Protein AF-A0A7W0RWX1-F1 (afdb_monomer_lite)

Foldseek 3Di:
DDDDPDPPPAAADADQDPDSVRGHHLQQLLCVVLVHPRDLCDPQAQPLLSVVSNVVLNPDDRVVRRVSNVVSPVRGNHHDDPVSSVVSNVVVCVVVVNDPD

Radius of gyration: 14.68 Å; chains: 1; bounding box: 26×57×31 Å

Secondary structure (DSSP, 8-state):
-PPP-------B-SS--SSGGG-B-HHHHHHHHTT--S-SS-SSS-HHHHHHHHHHHHHS-HHHHHTTHHHHHHHTT----HHHHHHHHHHHHHHTT----

Structure (mmCIF, N/CA/C/O backbone):
data_AF-A0A7W0RWX1-F1
#
_entry.id   AF-A0A7W0RWX1-F1
#
loop_
_atom_site.group_PDB
_atom_site.id
_atom_site.type_symbol
_atom_site.label_atom_id
_atom_site.label_alt_id
_atom_site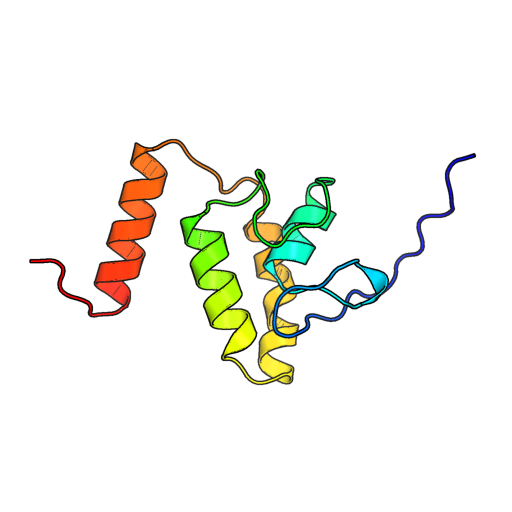.label_comp_id
_atom_site.label_asym_id
_atom_site.label_entity_id
_atom_site.label_seq_id
_atom_site.pdbx_PDB_ins_code
_atom_site.Cartn_x
_atom_site.Cartn_y
_atom_site.Cartn_z
_atom_site.occupancy
_atom_site.B_iso_or_equiv
_atom_site.auth_seq_id
_atom_site.auth_comp_id
_atom_site.auth_asym_id
_atom_site.auth_atom_id
_atom_site.pdbx_PDB_model_num
ATOM 1 N N . MET A 1 1 ? 4.231 30.284 7.602 1.00 38.28 1 MET A N 1
ATOM 2 C CA . MET A 1 1 ? 4.561 30.115 6.170 1.00 38.28 1 MET A CA 1
ATOM 3 C C . MET A 1 1 ? 4.269 28.677 5.775 1.00 38.28 1 MET A C 1
ATOM 5 O O . MET A 1 1 ? 5.013 27.791 6.168 1.00 38.28 1 MET A O 1
ATOM 9 N N . THR A 1 2 ? 3.161 28.427 5.078 1.00 47.94 2 THR A N 1
ATOM 10 C CA . THR A 1 2 ? 2.835 27.093 4.548 1.00 47.94 2 THR A CA 1
ATOM 11 C C . THR A 1 2 ? 3.576 26.929 3.228 1.00 47.94 2 THR A C 1
ATOM 13 O O . THR A 1 2 ? 3.347 27.708 2.305 1.00 47.94 2 THR A O 1
ATOM 16 N N . ALA A 1 3 ? 4.507 25.978 3.155 1.00 47.97 3 ALA A N 1
ATOM 17 C CA . ALA A 1 3 ? 5.247 25.698 1.929 1.00 47.97 3 ALA A CA 1
ATOM 18 C C . ALA A 1 3 ? 4.279 25.338 0.778 1.00 47.97 3 ALA A C 1
ATOM 20 O O . ALA A 1 3 ? 3.235 24.723 1.033 1.00 47.97 3 ALA A O 1
ATOM 21 N N . PRO A 1 4 ? 4.593 25.706 -0.478 1.00 48.28 4 PRO A N 1
ATOM 22 C CA . PRO A 1 4 ? 3.770 25.339 -1.623 1.00 48.28 4 PRO A CA 1
ATOM 23 C C . PRO A 1 4 ? 3.639 23.814 -1.716 1.00 48.28 4 PRO A C 1
ATOM 25 O O . PRO A 1 4 ? 4.627 23.088 -1.602 1.00 48.28 4 PRO A O 1
ATOM 28 N N . ARG A 1 5 ? 2.412 23.317 -1.935 1.00 57.34 5 ARG A N 1
ATOM 29 C CA . ARG A 1 5 ? 2.171 21.891 -2.198 1.00 57.34 5 ARG A CA 1
ATOM 30 C C . ARG A 1 5 ? 2.680 21.555 -3.597 1.00 57.34 5 ARG A C 1
ATOM 32 O O . ARG A 1 5 ? 1.970 21.722 -4.586 1.00 57.34 5 ARG 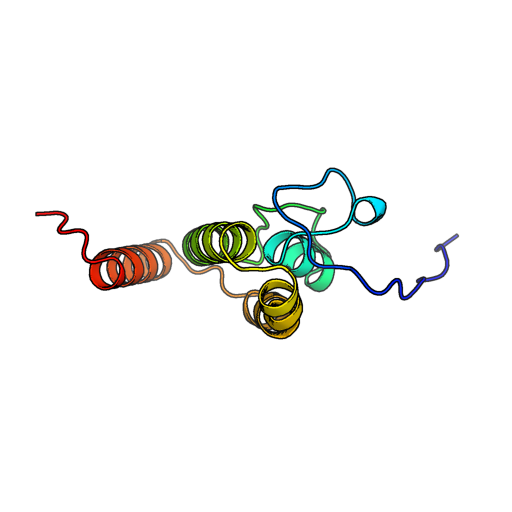A O 1
ATOM 39 N N . THR A 1 6 ? 3.925 21.106 -3.684 1.00 56.53 6 THR A N 1
ATOM 40 C CA . THR A 1 6 ? 4.474 20.507 -4.898 1.00 56.53 6 THR A CA 1
ATOM 41 C C . THR A 1 6 ? 3.789 19.162 -5.135 1.00 56.53 6 THR A C 1
ATOM 43 O O . THR A 1 6 ? 3.861 18.248 -4.316 1.00 56.53 6 THR A O 1
ATOM 46 N N . HIS A 1 7 ? 3.087 19.035 -6.263 1.00 56.62 7 HIS A N 1
ATOM 47 C CA . HIS A 1 7 ? 2.481 17.775 -6.695 1.00 56.62 7 HIS A CA 1
ATOM 48 C C . HIS A 1 7 ? 3.570 16.897 -7.319 1.00 56.62 7 HIS A C 1
ATOM 50 O O . HIS A 1 7 ? 3.641 16.728 -8.535 1.00 56.62 7 HIS A O 1
ATOM 56 N N . GLN A 1 8 ? 4.479 16.386 -6.489 1.00 62.69 8 GLN A N 1
ATOM 57 C CA . GLN A 1 8 ? 5.474 15.431 -6.955 1.00 62.69 8 GLN A CA 1
ATOM 58 C C . GLN A 1 8 ? 4.762 14.117 -7.281 1.00 62.69 8 GLN A C 1
ATOM 60 O O . GLN A 1 8 ? 4.022 13.576 -6.457 1.00 62.69 8 GLN A O 1
ATOM 65 N N . THR A 1 9 ? 4.966 13.603 -8.496 1.00 72.25 9 THR A N 1
ATOM 66 C CA . THR A 1 9 ? 4.446 12.281 -8.864 1.00 72.25 9 THR A CA 1
ATOM 67 C C . THR A 1 9 ? 5.214 11.244 -8.052 1.00 72.25 9 THR A C 1
ATOM 69 O O . THR A 1 9 ? 6.352 10.907 -8.374 1.00 72.25 9 THR A O 1
ATOM 72 N N . VAL A 1 10 ? 4.621 10.786 -6.948 1.00 85.56 10 VAL A N 1
ATOM 73 C CA . VAL A 1 10 ? 5.214 9.762 -6.082 1.00 85.56 10 VAL A CA 1
ATOM 74 C C . VAL A 1 10 ? 5.405 8.500 -6.907 1.00 85.56 10 VAL A C 1
ATOM 76 O O . VAL A 1 10 ? 4.434 7.986 -7.449 1.00 85.56 10 VAL A O 1
ATOM 79 N N . ARG A 1 11 ? 6.628 7.979 -7.005 1.00 91.44 11 ARG A N 1
ATOM 80 C CA . ARG A 1 11 ? 6.910 6.694 -7.659 1.00 91.44 11 ARG A CA 1
ATOM 81 C C . ARG A 1 11 ? 6.811 5.568 -6.641 1.00 91.44 11 ARG A C 1
ATOM 83 O O . ARG A 1 11 ? 7.434 5.664 -5.583 1.00 91.44 11 ARG A O 1
ATOM 90 N N . ILE A 1 12 ? 6.106 4.483 -6.978 1.00 95.88 12 ILE A N 1
ATOM 91 C CA . ILE A 1 12 ? 6.023 3.344 -6.061 1.00 95.88 12 ILE A CA 1
ATOM 92 C C . ILE A 1 12 ? 7.331 2.530 -6.107 1.00 95.88 12 ILE A C 1
ATOM 94 O O . ILE A 1 12 ? 7.668 1.930 -7.135 1.00 95.88 12 ILE A O 1
ATOM 98 N N . GLY A 1 13 ? 8.080 2.529 -5.003 1.00 96.69 13 GLY A N 1
ATOM 99 C CA . GLY A 1 13 ? 9.363 1.844 -4.798 1.00 96.69 13 GLY A CA 1
ATOM 100 C C . GLY A 1 13 ? 9.236 0.510 -4.051 1.00 96.69 13 GLY A C 1
ATOM 101 O O . GLY A 1 13 ? 8.168 0.181 -3.538 1.00 96.69 13 GLY A O 1
ATOM 102 N N . ARG A 1 14 ? 10.317 -0.284 -4.022 1.00 97.50 14 ARG A N 1
ATOM 103 C CA . ARG A 1 14 ? 10.411 -1.502 -3.188 1.00 97.50 14 ARG A CA 1
ATOM 104 C C . ARG A 1 14 ? 10.891 -1.147 -1.786 1.00 97.50 14 ARG A C 1
ATOM 106 O O . ARG A 1 14 ? 11.741 -0.276 -1.653 1.00 97.50 14 ARG A O 1
ATOM 113 N N . GLY A 1 15 ? 10.436 -1.906 -0.795 1.00 97.12 15 GLY A N 1
ATOM 114 C CA . GLY A 1 15 ? 10.839 -1.736 0.594 1.00 97.12 15 GLY A CA 1
ATOM 115 C C . GLY A 1 15 ? 10.250 -0.482 1.236 1.00 97.12 15 GLY A C 1
ATOM 116 O O . GLY A 1 15 ? 9.399 0.197 0.657 1.00 97.12 15 GLY A O 1
ATOM 117 N N . ALA A 1 16 ? 10.698 -0.216 2.459 1.00 96.31 16 ALA A N 1
ATOM 118 C CA . ALA A 1 16 ? 10.342 0.982 3.207 1.00 96.31 16 ALA A CA 1
ATOM 119 C C . ALA A 1 16 ? 11.309 2.130 2.890 1.00 96.31 16 ALA A C 1
ATOM 121 O O . ALA A 1 16 ? 12.492 1.908 2.618 1.00 96.31 16 ALA A O 1
ATOM 122 N N . HIS A 1 17 ? 10.806 3.353 2.976 1.00 96.94 17 HIS A N 1
ATOM 123 C CA . HIS A 1 17 ? 11.527 4.583 2.680 1.00 96.94 17 HIS A CA 1
ATOM 124 C C . HIS A 1 17 ? 11.580 5.461 3.938 1.00 96.94 17 HIS A C 1
ATOM 126 O O . HIS A 1 17 ? 10.780 5.310 4.861 1.00 96.94 17 HIS A O 1
ATOM 132 N N . ARG A 1 18 ? 12.544 6.388 4.011 1.00 95.00 18 ARG A N 1
ATOM 133 C CA . ARG A 1 18 ? 12.676 7.295 5.169 1.00 95.00 18 ARG A CA 1
ATOM 134 C C . ARG A 1 18 ? 11.812 8.541 5.022 1.00 95.00 18 ARG A C 1
ATOM 136 O O . ARG A 1 18 ? 11.391 9.120 6.019 1.00 95.00 18 ARG A O 1
ATOM 143 N N . SER A 1 19 ? 11.565 8.957 3.786 1.00 93.25 19 SER A N 1
ATOM 144 C CA . SER A 1 19 ? 10.784 10.142 3.461 1.00 93.25 19 SER A CA 1
ATOM 145 C C . SER A 1 19 ? 10.104 9.999 2.095 1.00 93.25 19 SER A C 1
ATOM 147 O O . SER A 1 19 ? 10.600 9.246 1.256 1.00 93.25 19 SER A O 1
ATOM 149 N N . PRO A 1 20 ? 9.041 10.778 1.810 1.00 91.06 20 PRO A N 1
ATOM 150 C CA . PRO A 1 20 ? 8.426 10.813 0.481 1.00 91.06 20 PRO A CA 1
ATOM 151 C C . PRO A 1 20 ? 9.392 11.178 -0.658 1.00 91.06 20 PRO A C 1
ATOM 153 O O . PRO A 1 20 ? 9.148 10.816 -1.809 1.00 91.06 20 PRO A O 1
ATOM 156 N N . ALA A 1 21 ? 10.480 11.898 -0.353 1.00 89.44 21 ALA A N 1
ATOM 157 C CA . ALA A 1 21 ? 11.499 12.283 -1.329 1.00 89.44 21 ALA A CA 1
ATOM 158 C C . ALA A 1 21 ? 12.331 11.084 -1.821 1.00 89.44 21 ALA A C 1
ATOM 160 O O . ALA A 1 21 ? 12.816 11.103 -2.950 1.00 89.44 21 ALA A O 1
ATOM 161 N N . ASP A 1 22 ? 12.441 10.024 -1.014 1.00 89.94 22 ASP A N 1
ATOM 162 C CA . ASP A 1 22 ? 13.122 8.775 -1.379 1.00 89.94 22 ASP A CA 1
ATOM 163 C C . ASP A 1 22 ? 12.237 7.860 -2.257 1.00 89.94 22 ASP A C 1
ATOM 165 O O . ASP A 1 22 ? 12.687 6.822 -2.747 1.00 89.94 22 ASP A O 1
ATOM 169 N N . GLY A 1 23 ? 10.970 8.234 -2.461 1.00 92.88 23 GLY A N 1
ATOM 170 C CA . GLY A 1 23 ? 9.914 7.378 -2.992 1.00 92.88 23 GLY A CA 1
ATOM 171 C C . GLY A 1 23 ? 8.964 6.905 -1.892 1.00 92.88 23 GLY A C 1
ATOM 172 O O . GLY A 1 23 ? 9.027 7.349 -0.750 1.00 92.88 23 GLY A O 1
ATOM 173 N N . ALA A 1 24 ? 8.041 6.017 -2.252 1.00 97.12 24 ALA A N 1
ATOM 174 C CA . ALA A 1 24 ? 7.130 5.392 -1.297 1.00 97.12 24 ALA A CA 1
ATOM 175 C C . ALA A 1 24 ? 6.754 3.988 -1.769 1.00 97.12 24 ALA A C 1
ATOM 177 O O . ALA A 1 24 ? 6.601 3.760 -2.965 1.00 97.12 24 ALA A O 1
ATOM 178 N N . CYS A 1 25 ? 6.528 3.039 -0.872 1.00 98.06 25 CYS A N 1
ATOM 179 C CA . CYS A 1 25 ? 5.730 1.861 -1.188 1.00 98.06 25 CYS A CA 1
ATOM 180 C C . CYS A 1 25 ? 4.236 2.232 -1.230 1.00 98.06 25 CYS A C 1
ATOM 182 O O . CYS A 1 25 ? 3.816 3.313 -0.812 1.00 98.06 25 CYS A O 1
ATOM 184 N N . VAL A 1 26 ? 3.393 1.315 -1.704 1.00 98.25 26 VAL A N 1
ATOM 185 C CA . VAL A 1 26 ? 1.936 1.540 -1.780 1.00 98.25 26 VAL A CA 1
ATOM 186 C C . VAL A 1 26 ? 1.294 1.887 -0.420 1.00 98.25 26 VAL A C 1
ATOM 188 O O . VAL A 1 26 ? 0.341 2.665 -0.362 1.00 98.25 26 VAL A O 1
ATOM 191 N N . VAL A 1 27 ? 1.813 1.349 0.690 1.00 98.62 27 VAL A N 1
ATOM 192 C CA . VAL A 1 27 ? 1.257 1.602 2.032 1.00 98.62 27 VAL A CA 1
ATOM 193 C C . VAL A 1 27 ? 1.713 2.952 2.580 1.00 98.62 27 VAL A C 1
ATOM 195 O O . VAL A 1 27 ? 0.900 3.694 3.123 1.0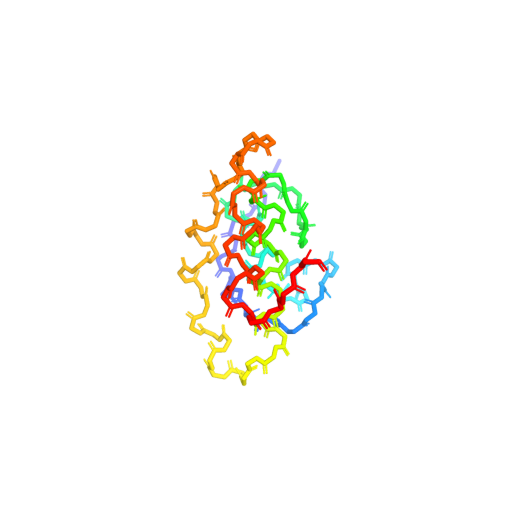0 98.62 27 VAL A O 1
ATOM 198 N N . GLU A 1 28 ? 2.971 3.319 2.356 1.00 98.56 28 GLU A N 1
ATOM 199 C CA . GLU A 1 28 ? 3.480 4.661 2.651 1.00 98.56 28 GLU A CA 1
ATOM 200 C C . GLU A 1 28 ? 2.693 5.728 1.888 1.00 98.56 28 GLU A C 1
ATOM 202 O O . GLU A 1 28 ? 2.259 6.715 2.480 1.00 98.56 28 GLU A O 1
ATOM 207 N N . LEU A 1 29 ? 2.382 5.491 0.610 1.00 97.69 29 LEU A N 1
ATOM 208 C CA . LEU A 1 29 ? 1.500 6.377 -0.145 1.00 97.69 29 LEU A CA 1
ATOM 209 C C . LEU A 1 29 ? 0.102 6.487 0.491 1.00 97.69 29 LEU A C 1
ATOM 211 O O . LEU A 1 29 ? -0.484 7.564 0.494 1.00 97.69 29 LEU A O 1
ATOM 215 N N . SER A 1 30 ? -0.416 5.410 1.086 1.00 98.38 30 SER A N 1
ATOM 216 C CA . SER A 1 30 ? -1.690 5.458 1.822 1.00 98.38 30 SER A CA 1
ATOM 217 C C . SER A 1 30 ? -1.599 6.389 3.039 1.00 98.38 30 SER A C 1
ATOM 219 O O . SER A 1 30 ? -2.515 7.174 3.272 1.00 98.38 30 SER A O 1
ATOM 221 N N . SER A 1 31 ? -0.478 6.364 3.775 1.00 98.38 31 SER A N 1
ATOM 222 C CA . SER A 1 31 ? -0.238 7.289 4.896 1.00 98.38 31 SER A CA 1
ATOM 223 C C . SER A 1 31 ? -0.229 8.755 4.446 1.00 98.38 31 SER A C 1
ATOM 225 O O . SER A 1 31 ? -0.874 9.594 5.072 1.00 98.38 31 SER A O 1
ATOM 227 N N . MET A 1 32 ? 0.400 9.042 3.299 1.00 96.81 32 MET A N 1
ATOM 228 C CA . MET A 1 32 ? 0.440 10.382 2.704 1.00 96.81 32 MET A CA 1
ATOM 229 C C . MET A 1 32 ? -0.955 10.865 2.298 1.00 96.81 32 MET A C 1
ATOM 231 O O . MET A 1 32 ? -1.322 12.002 2.587 1.00 96.81 32 MET A O 1
ATOM 235 N N . LEU A 1 33 ? -1.743 10.000 1.650 1.00 96.50 33 LEU A N 1
ATOM 236 C CA . LEU A 1 33 ? -3.112 10.308 1.227 1.00 96.50 33 LEU A CA 1
ATOM 237 C C . LEU A 1 33 ? -4.043 10.576 2.417 1.00 96.50 33 LEU A C 1
ATOM 239 O O . LEU A 1 33 ? -4.939 11.408 2.314 1.00 96.50 33 LEU A O 1
ATOM 243 N N . ALA A 1 34 ? -3.818 9.900 3.545 1.00 97.38 34 ALA A N 1
ATOM 244 C CA . ALA A 1 34 ? -4.574 10.105 4.777 1.00 97.38 34 ALA A CA 1
ATOM 245 C C . ALA A 1 34 ? -4.092 11.304 5.616 1.00 97.38 34 ALA A C 1
ATOM 247 O O . ALA A 1 34 ? -4.704 11.607 6.638 1.00 97.38 34 ALA A O 1
ATOM 248 N N . GLY A 1 35 ? -2.997 11.971 5.226 1.00 96.44 35 GLY A N 1
ATOM 249 C CA . GLY A 1 35 ? -2.386 13.041 6.021 1.00 96.44 35 GLY A CA 1
ATOM 250 C C . GLY A 1 35 ? -1.748 12.555 7.329 1.00 96.44 35 GLY A C 1
ATOM 251 O O . GLY A 1 35 ? -1.582 13.338 8.262 1.00 96.44 35 GLY A O 1
ATOM 252 N N . GLU A 1 36 ? -1.409 11.269 7.422 1.00 97.75 36 GLU A N 1
ATOM 253 C CA . GLU A 1 36 ? -0.704 10.695 8.568 1.00 97.75 36 GLU A CA 1
ATOM 254 C C . GLU A 1 36 ? 0.819 10.877 8.443 1.00 97.75 36 GLU A C 1
ATOM 256 O O . GLU A 1 36 ? 1.327 11.140 7.348 1.00 97.75 36 GLU A O 1
ATOM 261 N N . PRO A 1 37 ? 1.585 10.710 9.542 1.00 97.19 37 PRO A N 1
ATOM 262 C CA . PRO A 1 37 ? 3.035 10.596 9.451 1.00 97.19 37 PRO A CA 1
ATOM 263 C C . PRO A 1 37 ? 3.442 9.514 8.444 1.00 97.19 37 PRO A C 1
ATOM 265 O O . PRO A 1 37 ? 2.873 8.420 8.442 1.00 97.19 37 PRO A O 1
ATOM 268 N N . PHE A 1 38 ? 4.441 9.821 7.614 1.00 97.06 38 PHE A N 1
ATOM 269 C CA . PHE A 1 38 ? 4.940 8.914 6.585 1.00 97.06 38 PHE A CA 1
ATOM 270 C C . PHE A 1 38 ? 5.382 7.584 7.202 1.00 97.06 38 PHE A C 1
ATOM 272 O O . PHE A 1 38 ? 6.306 7.541 8.016 1.00 97.06 38 PHE A O 1
ATOM 279 N N . SER A 1 39 ? 4.685 6.502 6.858 1.00 97.56 39 SER A N 1
ATOM 280 C CA . SER A 1 39 ? 4.923 5.190 7.452 1.00 97.56 39 SER A CA 1
ATOM 281 C C . SER A 1 39 ? 4.363 4.069 6.588 1.00 97.56 39 SER A C 1
ATOM 283 O O . SER A 1 39 ? 3.284 4.185 6.012 1.00 97.56 39 SER A O 1
ATOM 285 N N . ASP A 1 40 ? 5.052 2.930 6.586 1.00 97.69 40 ASP A N 1
ATOM 286 C CA . ASP A 1 40 ? 4.573 1.666 6.023 1.00 97.69 40 ASP A CA 1
ATOM 287 C C . ASP A 1 40 ? 3.655 0.884 6.997 1.00 97.69 40 ASP A C 1
ATOM 289 O O . ASP A 1 40 ? 3.184 -0.214 6.683 1.00 97.69 40 ASP A O 1
ATOM 293 N N . ARG A 1 41 ? 3.390 1.448 8.187 1.00 97.69 41 ARG A N 1
ATOM 294 C CA . ARG A 1 41 ? 2.476 0.934 9.224 1.00 97.69 41 ARG A CA 1
ATOM 295 C C . ARG A 1 41 ? 1.494 2.016 9.727 1.00 97.69 41 ARG A C 1
ATOM 297 O O . ARG A 1 41 ? 1.391 2.229 10.938 1.00 97.69 41 ARG A O 1
ATOM 304 N N . PRO A 1 42 ? 0.751 2.694 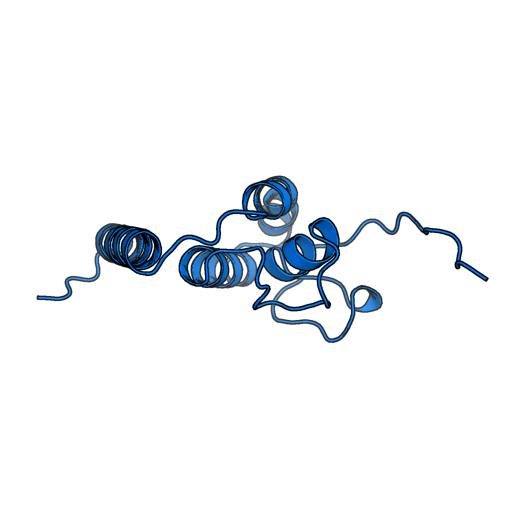8.836 1.00 98.25 42 PRO A N 1
ATOM 305 C CA . PRO A 1 42 ? -0.139 3.786 9.218 1.00 98.25 42 PRO A CA 1
ATOM 306 C C . PRO A 1 42 ? -1.356 3.314 10.026 1.00 98.25 42 PRO A C 1
ATOM 308 O O . PRO A 1 42 ? -1.771 2.148 9.974 1.00 98.25 42 PRO A O 1
ATOM 311 N N . ARG A 1 43 ? -1.981 4.243 10.756 1.00 98.38 43 ARG A N 1
ATOM 312 C CA . ARG A 1 43 ? -3.241 3.998 11.476 1.00 98.38 43 ARG A CA 1
ATOM 313 C C . ARG A 1 43 ? -4.431 3.970 10.518 1.00 98.38 43 ARG A C 1
ATOM 315 O O . ARG A 1 43 ? -5.368 3.221 10.766 1.00 98.38 43 ARG A O 1
ATOM 322 N N . CYS A 1 44 ? -4.378 4.670 9.393 1.00 98.44 44 CYS A N 1
ATOM 323 C CA . CYS A 1 44 ? -5.480 4.688 8.432 1.00 98.44 44 CYS A CA 1
ATOM 324 C C . CYS A 1 44 ? -5.699 3.348 7.702 1.00 98.44 44 CYS A C 1
ATOM 326 O O . CYS A 1 44 ? -6.778 3.129 7.154 1.00 98.44 44 CYS A O 1
ATOM 328 N N . VAL A 1 45 ? -4.724 2.430 7.713 1.00 98.75 45 VAL A N 1
ATOM 329 C CA . VAL A 1 45 ? -4.806 1.134 7.017 1.00 98.75 45 VAL A CA 1
ATOM 330 C C . VAL A 1 45 ? -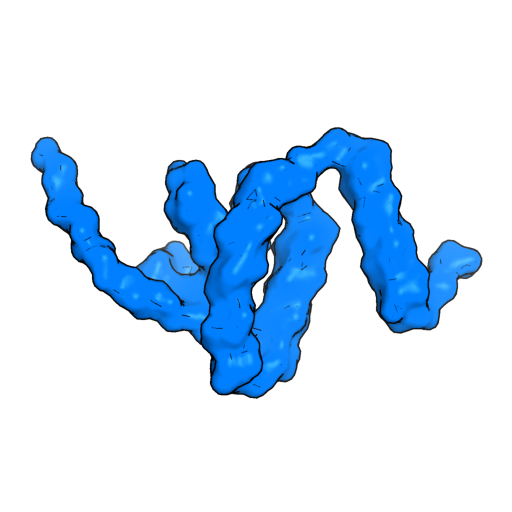4.927 -0.021 8.016 1.00 98.75 45 VAL A C 1
ATOM 332 O O . VAL A 1 45 ? -4.310 -0.013 9.086 1.00 98.75 45 VAL A O 1
ATOM 335 N N . SER A 1 46 ? -5.708 -1.043 7.656 1.00 98.69 46 SER A N 1
ATOM 336 C CA . SER A 1 46 ? -5.723 -2.337 8.346 1.00 98.69 46 SER A CA 1
ATOM 337 C C . SER A 1 46 ? -4.313 -2.944 8.383 1.00 98.69 46 SER A C 1
ATOM 339 O O . SER A 1 46 ? -3.672 -3.040 7.335 1.00 98.69 46 SER A O 1
ATOM 341 N N . PRO A 1 47 ? -3.810 -3.413 9.540 1.00 98.38 47 PRO A N 1
ATOM 342 C CA . PRO A 1 47 ? -2.495 -4.053 9.613 1.00 98.38 47 PRO A CA 1
ATOM 343 C C . PRO A 1 47 ? -2.375 -5.290 8.708 1.00 98.38 47 PRO A C 1
ATOM 345 O O 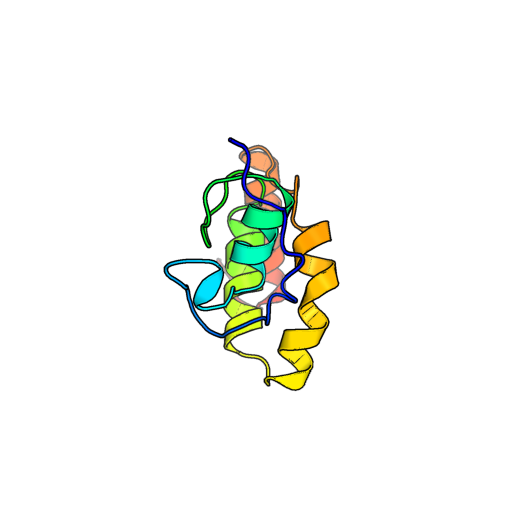. PRO A 1 47 ? -1.299 -5.535 8.159 1.00 98.38 47 PRO A O 1
ATOM 348 N N . VAL A 1 48 ? -3.467 -6.037 8.499 1.00 98.19 48 VAL A N 1
ATOM 349 C CA . VAL A 1 48 ? -3.491 -7.197 7.592 1.00 98.19 48 VAL A CA 1
ATOM 350 C C . VAL A 1 48 ? -3.368 -6.746 6.135 1.00 98.19 48 VAL A C 1
ATOM 352 O O . VAL A 1 48 ? -2.505 -7.237 5.408 1.00 98.19 48 VAL A O 1
ATOM 355 N N . VAL A 1 49 ? -4.173 -5.760 5.722 1.00 98.19 49 VAL A N 1
ATOM 356 C CA . VAL A 1 49 ? -4.117 -5.191 4.363 1.00 98.19 49 VAL A CA 1
ATOM 357 C C . VAL A 1 49 ? -2.749 -4.559 4.094 1.00 98.19 49 VAL A C 1
ATOM 359 O O . VAL A 1 49 ? -2.165 -4.793 3.039 1.00 98.19 49 VAL A O 1
ATOM 362 N N . ALA A 1 50 ? -2.193 -3.822 5.057 1.00 98.44 50 ALA A N 1
ATOM 363 C CA . ALA A 1 50 ? -0.861 -3.233 4.961 1.00 98.44 50 ALA A CA 1
ATOM 364 C C . ALA A 1 50 ? 0.236 -4.301 4.808 1.00 98.44 50 ALA A C 1
ATOM 366 O O . ALA A 1 50 ? 1.164 -4.134 4.017 1.00 98.44 50 ALA A O 1
ATOM 367 N N . GLY A 1 51 ? 0.146 -5.413 5.543 1.00 97.81 51 GLY A N 1
ATOM 368 C CA . GLY A 1 51 ? 1.054 -6.552 5.383 1.00 97.81 51 GLY A CA 1
ATOM 369 C C . GLY A 1 51 ? 0.986 -7.152 3.978 1.00 97.81 51 GLY A C 1
ATOM 370 O O . GLY A 1 51 ? 2.015 -7.277 3.314 1.00 97.81 51 GLY A O 1
ATOM 371 N N . PHE A 1 52 ? -0.225 -7.449 3.502 1.00 97.00 52 PHE A N 1
ATOM 372 C CA . PHE A 1 52 ? -0.451 -7.987 2.159 1.00 97.00 52 PHE A CA 1
ATOM 373 C C . PHE A 1 52 ? 0.065 -7.048 1.061 1.00 97.00 52 PHE A C 1
ATOM 375 O O . PHE A 1 52 ? 0.783 -7.476 0.159 1.00 97.00 52 PHE A O 1
ATOM 382 N N . LEU A 1 53 ? -0.254 -5.755 1.146 1.00 97.94 53 LEU A N 1
ATOM 383 C CA . LEU A 1 53 ? 0.139 -4.780 0.135 1.00 97.94 53 LEU A CA 1
ATOM 384 C C . LEU A 1 53 ? 1.653 -4.551 0.094 1.00 97.94 53 LEU A C 1
ATOM 386 O O . LEU A 1 53 ? 2.197 -4.472 -1.005 1.00 97.94 53 LEU A O 1
ATOM 390 N N . ARG A 1 54 ? 2.352 -4.509 1.238 1.00 98.25 54 ARG A N 1
ATOM 391 C CA . ARG A 1 54 ? 3.829 -4.462 1.262 1.00 98.25 54 ARG A CA 1
ATOM 392 C C . ARG A 1 54 ? 4.432 -5.710 0.620 1.00 98.25 54 ARG A C 1
ATOM 394 O O . ARG A 1 54 ? 5.279 -5.611 -0.263 1.00 98.25 54 ARG A O 1
ATOM 401 N N . ALA A 1 55 ? 3.917 -6.883 0.985 1.00 97.00 55 ALA A N 1
ATOM 402 C CA . ALA A 1 55 ? 4.340 -8.155 0.415 1.00 97.00 55 ALA A CA 1
ATOM 403 C C . ALA A 1 55 ? 4.145 -8.221 -1.113 1.00 97.00 55 ALA A C 1
ATOM 405 O O . ALA A 1 55 ? 5.030 -8.715 -1.816 1.00 97.00 55 ALA A O 1
ATOM 406 N N . LEU A 1 56 ? 3.013 -7.730 -1.624 1.00 96.94 56 LEU A N 1
ATOM 407 C CA . LEU A 1 56 ? 2.727 -7.653 -3.056 1.00 96.94 56 LEU A CA 1
ATOM 408 C C . LEU A 1 56 ? 3.644 -6.641 -3.753 1.00 96.94 56 LEU A C 1
ATOM 410 O O . LEU A 1 56 ? 4.278 -6.975 -4.754 1.00 96.94 56 LEU A O 1
ATOM 414 N N . ASN A 1 57 ? 3.745 -5.430 -3.199 1.00 98.19 57 ASN A N 1
ATOM 415 C CA . ASN A 1 57 ? 4.580 -4.334 -3.692 1.00 98.19 57 ASN A CA 1
ATOM 416 C C . ASN A 1 57 ? 6.025 -4.776 -3.949 1.00 98.19 57 ASN A C 1
ATOM 418 O O . ASN A 1 57 ? 6.600 -4.489 -5.007 1.00 98.19 57 ASN A O 1
ATOM 422 N N . ASP A 1 58 ? 6.580 -5.523 -2.998 1.00 98.19 58 ASP A N 1
ATOM 423 C CA . ASP A 1 58 ? 7.966 -5.967 -3.034 1.00 98.19 58 ASP A CA 1
ATOM 424 C C . ASP A 1 58 ? 8.186 -7.182 -3.930 1.00 98.19 58 ASP A C 1
ATOM 426 O O . ASP A 1 58 ? 9.313 -7.420 -4.342 1.00 98.19 58 ASP A O 1
ATOM 430 N N . ARG A 1 59 ? 7.149 -7.946 -4.285 1.00 97.62 59 ARG A N 1
ATOM 431 C CA . ARG A 1 59 ? 7.296 -9.130 -5.148 1.00 97.62 59 ARG A CA 1
ATOM 432 C C . ARG A 1 59 ? 7.092 -8.819 -6.622 1.00 97.62 59 ARG A C 1
ATOM 434 O O . ARG A 1 59 ? 7.800 -9.370 -7.461 1.00 97.62 59 ARG A O 1
ATOM 441 N N . VAL A 1 60 ? 6.173 -7.916 -6.956 1.00 97.75 60 VAL A N 1
ATOM 442 C CA . VAL A 1 60 ? 5.822 -7.671 -8.360 1.00 97.75 60 VAL A CA 1
ATOM 443 C C . VAL A 1 60 ? 6.923 -6.915 -9.131 1.00 97.75 60 VAL A C 1
ATOM 445 O O . VAL A 1 60 ? 7.702 -6.145 -8.535 1.00 97.75 60 VAL A O 1
ATOM 448 N N . PRO A 1 61 ? 7.002 -7.098 -10.466 1.00 97.75 61 PRO A N 1
ATOM 449 C CA . PRO A 1 61 ? 7.865 -6.300 -11.336 1.00 97.75 61 PRO A CA 1
ATOM 450 C C . PRO A 1 61 ? 7.540 -4.806 -11.262 1.00 97.75 61 PRO A C 1
ATOM 452 O O . PRO A 1 61 ? 6.440 -4.414 -10.874 1.00 97.75 61 PRO A O 1
ATOM 455 N N . TYR A 1 62 ? 8.489 -3.958 -11.667 1.00 95.38 62 TYR A N 1
ATOM 456 C CA . TYR A 1 62 ? 8.342 -2.500 -11.595 1.00 95.38 62 TYR A CA 1
ATOM 457 C C . TYR A 1 62 ? 7.067 -1.982 -12.282 1.00 95.38 62 TYR A C 1
ATOM 459 O O . TYR A 1 62 ? 6.316 -1.232 -11.660 1.00 95.38 62 TYR A O 1
ATOM 467 N N . ALA A 1 63 ? 6.792 -2.422 -13.515 1.00 96.06 63 ALA A N 1
ATOM 468 C CA . ALA A 1 63 ? 5.613 -1.994 -14.271 1.00 96.06 63 ALA A CA 1
ATOM 469 C C . ALA A 1 63 ? 4.304 -2.344 -13.541 1.00 96.06 63 ALA A C 1
ATOM 471 O O . ALA A 1 63 ? 3.422 -1.502 -13.392 1.00 96.06 63 ALA A O 1
ATOM 472 N N . THR A 1 64 ? 4.205 -3.559 -12.999 1.00 97.00 64 THR A N 1
ATOM 473 C CA . THR A 1 64 ? 3.055 -3.990 -12.193 1.00 97.00 64 THR A CA 1
ATOM 474 C C . THR A 1 64 ? 2.957 -3.215 -10.881 1.00 97.00 64 THR A C 1
ATOM 476 O O . THR A 1 64 ? 1.854 -2.871 -10.465 1.00 97.00 64 THR A O 1
ATOM 479 N N . ARG A 1 65 ? 4.086 -2.875 -10.247 1.00 96.88 65 ARG A N 1
ATOM 480 C CA . ARG A 1 65 ? 4.105 -2.065 -9.020 1.00 96.88 65 ARG A CA 1
ATOM 481 C C . ARG A 1 65 ? 3.505 -0.681 -9.241 1.00 96.88 65 ARG A C 1
ATOM 483 O O . ARG A 1 65 ? 2.739 -0.219 -8.405 1.00 96.88 65 ARG A O 1
ATOM 490 N N . GLN A 1 66 ? 3.772 -0.056 -10.389 1.00 96.25 66 GLN A N 1
ATOM 491 C CA . GLN A 1 66 ? 3.155 1.230 -10.727 1.00 96.25 66 GLN A CA 1
ATOM 492 C C . GLN A 1 66 ? 1.642 1.111 -10.960 1.00 96.25 66 GLN A C 1
ATOM 494 O O . GLN A 1 66 ? 0.942 2.107 -10.925 1.00 96.25 66 GLN A O 1
ATOM 499 N N . ARG A 1 67 ? 1.077 -0.089 -11.131 1.00 96.69 67 ARG A N 1
ATOM 500 C CA . ARG A 1 67 ? -0.385 -0.272 -11.182 1.00 96.69 67 ARG A CA 1
ATOM 501 C C . ARG A 1 67 ? -1.026 -0.314 -9.791 1.00 96.69 67 ARG A C 1
ATOM 503 O O . ARG A 1 67 ? -2.243 -0.458 -9.696 1.00 96.69 67 ARG A O 1
ATOM 510 N N . LEU A 1 68 ? -0.238 -0.189 -8.715 1.00 97.12 68 LEU A N 1
ATOM 511 C CA . LEU A 1 68 ? -0.739 -0.264 -7.344 1.00 97.12 68 LEU A CA 1
ATOM 512 C C . LEU A 1 68 ? -1.330 1.052 -6.806 1.00 97.12 68 LEU A C 1
ATOM 514 O O . LEU A 1 68 ? -1.983 1.013 -5.765 1.00 97.12 68 LEU A O 1
ATOM 518 N N . TYR A 1 69 ? -1.182 2.190 -7.503 1.00 96.06 69 TYR A N 1
ATOM 519 C CA . TYR A 1 69 ? -1.702 3.494 -7.044 1.00 96.06 69 TYR A CA 1
ATOM 520 C C . TYR A 1 69 ? -3.163 3.474 -6.567 1.00 96.06 69 TYR A C 1
ATOM 522 O O . TYR A 1 69 ? -3.423 3.983 -5.475 1.00 96.06 69 TYR A O 1
ATOM 530 N N . PRO A 1 70 ? -4.126 2.857 -7.288 1.00 97.50 70 PRO A N 1
ATOM 531 C CA . PRO A 1 70 ? -5.521 2.857 -6.846 1.00 97.50 70 PRO A CA 1
ATOM 532 C C . PRO A 1 70 ? -5.726 2.134 -5.509 1.00 97.50 70 PRO A C 1
ATOM 534 O O . PRO A 1 70 ? -6.659 2.445 -4.770 1.00 97.50 70 PRO A O 1
ATOM 537 N N . TYR A 1 71 ? -4.861 1.170 -5.180 1.00 98.19 71 TYR A N 1
ATOM 538 C CA . TYR A 1 71 ? -4.946 0.428 -3.926 1.00 98.19 71 TYR A CA 1
ATOM 539 C C . TYR A 1 71 ? -4.424 1.229 -2.737 1.00 98.19 71 TYR A C 1
ATOM 541 O O . TYR A 1 71 ? -4.897 0.985 -1.634 1.00 98.19 71 TYR A O 1
ATOM 549 N N . ALA A 1 72 ? -3.537 2.209 -2.944 1.00 97.69 72 ALA A N 1
ATOM 550 C CA . ALA A 1 72 ? -3.152 3.128 -1.876 1.00 97.69 72 ALA A CA 1
ATOM 551 C C . ALA A 1 72 ? -4.365 3.940 -1.395 1.00 97.69 72 ALA A C 1
ATOM 553 O O . ALA A 1 72 ? -4.661 3.975 -0.206 1.00 97.69 72 ALA A O 1
ATOM 554 N N . ALA A 1 73 ? -5.138 4.508 -2.328 1.00 97.50 73 ALA A N 1
ATOM 555 C CA . ALA A 1 73 ? -6.358 5.246 -1.997 1.00 97.50 73 ALA A CA 1
ATOM 556 C C . ALA A 1 73 ? -7.432 4.344 -1.364 1.00 97.50 73 ALA A C 1
ATOM 558 O O . ALA A 1 73 ? -8.020 4.703 -0.350 1.00 97.50 73 ALA A O 1
ATOM 559 N N . ARG A 1 74 ? -7.654 3.141 -1.913 1.00 98.44 74 ARG A N 1
ATOM 560 C CA . ARG A 1 74 ? -8.633 2.178 -1.367 1.00 98.44 74 ARG A CA 1
ATOM 561 C C . ARG A 1 74 ? -8.252 1.617 0.004 1.00 98.44 74 ARG A C 1
ATOM 563 O O . ARG A 1 74 ? -9.123 1.121 0.709 1.00 98.44 74 ARG A O 1
ATOM 570 N N . ALA A 1 75 ? -6.968 1.633 0.359 1.00 98.44 75 ALA A N 1
ATOM 571 C CA . ALA A 1 75 ? -6.494 1.154 1.651 1.00 98.44 75 ALA A CA 1
ATOM 572 C C . ALA A 1 75 ? -6.761 2.155 2.788 1.00 98.44 75 ALA A C 1
ATOM 574 O O . ALA A 1 75 ? -6.836 1.742 3.950 1.00 98.44 75 ALA A O 1
ATOM 575 N N . VAL A 1 76 ? -6.924 3.445 2.476 1.00 98.75 76 VAL A N 1
ATOM 576 C CA . VAL A 1 76 ? -7.250 4.482 3.462 1.00 98.75 76 VAL A CA 1
ATOM 577 C C . VAL A 1 76 ? -8.612 4.195 4.096 1.00 98.75 76 VAL A C 1
ATOM 579 O O . VAL A 1 76 ? -9.584 3.890 3.412 1.00 98.75 76 VAL A O 1
ATOM 582 N N . GLY A 1 77 ? -8.676 4.273 5.425 1.00 98.25 77 GLY A N 1
ATOM 583 C CA . GLY A 1 77 ? -9.892 4.014 6.197 1.00 98.25 77 GLY A CA 1
ATOM 584 C C . GLY A 1 77 ? -10.218 2.530 6.360 1.00 98.25 77 GLY A C 1
ATOM 585 O O . GLY A 1 77 ? -11.271 2.191 6.891 1.00 98.25 77 GLY A O 1
ATOM 586 N N . THR A 1 78 ? -9.336 1.619 5.935 1.00 98.56 78 THR A N 1
ATOM 587 C CA . THR A 1 78 ? -9.625 0.185 6.055 1.00 98.56 78 THR A CA 1
ATOM 588 C C . THR A 1 78 ? -9.503 -0.333 7.477 1.00 98.56 78 THR A C 1
ATOM 590 O O . THR A 1 78 ? -10.071 -1.386 7.743 1.00 98.56 78 THR A O 1
ATOM 593 N N . ARG A 1 79 ? -8.796 0.336 8.396 1.00 98.44 79 ARG A N 1
ATOM 594 C CA . ARG A 1 79 ? -8.614 -0.168 9.768 1.00 98.44 79 ARG A CA 1
ATOM 595 C C . ARG A 1 79 ? -9.960 -0.448 10.447 1.00 98.44 79 ARG A C 1
ATOM 597 O O . ARG A 1 79 ? -10.788 0.444 10.577 1.00 98.44 79 ARG A O 1
ATOM 604 N N . GLY A 1 80 ? -10.149 -1.690 10.885 1.00 97.19 80 GLY A N 1
ATOM 605 C CA . GLY A 1 80 ? -11.319 -2.130 11.638 1.00 97.19 80 GLY A CA 1
ATOM 606 C C . GLY A 1 80 ? -10.991 -2.469 13.090 1.00 97.19 80 GLY A C 1
ATOM 607 O O . GLY A 1 80 ? -9.850 -2.354 13.546 1.00 97.19 80 GLY A O 1
ATOM 608 N N . ASP A 1 81 ? -12.013 -2.913 13.818 1.00 98.12 81 ASP A N 1
ATOM 609 C CA . ASP A 1 81 ? -11.849 -3.464 15.160 1.00 98.12 81 ASP A CA 1
ATOM 610 C C . ASP A 1 81 ? -11.150 -4.841 15.144 1.00 98.12 81 ASP A C 1
ATOM 612 O O . ASP A 1 81 ? -10.881 -5.439 14.098 1.00 98.12 81 ASP A O 1
ATOM 616 N N . ARG A 1 82 ? -10.878 -5.397 16.333 1.00 97.50 82 ARG A N 1
ATOM 617 C CA . ARG A 1 82 ? -10.195 -6.697 16.461 1.00 97.50 82 ARG A CA 1
ATOM 618 C C . ARG A 1 82 ? -10.926 -7.850 15.764 1.00 97.50 82 ARG A C 1
ATOM 620 O O . ARG A 1 82 ? -10.270 -8.811 15.365 1.00 97.50 82 ARG A O 1
ATOM 627 N N . ARG A 1 83 ? -12.258 -7.815 15.669 1.00 98.00 83 ARG A N 1
ATOM 628 C CA . ARG A 1 83 ? -13.048 -8.874 15.026 1.00 98.00 83 ARG A CA 1
ATOM 629 C C . ARG A 1 83 ? -12.889 -8.795 13.512 1.00 98.00 83 ARG A C 1
ATOM 631 O O . ARG A 1 83 ? -12.611 -9.818 12.890 1.00 98.00 83 ARG A O 1
ATOM 638 N N . VAL A 1 84 ? -12.984 -7.593 12.947 1.00 98.00 84 VAL A N 1
ATOM 639 C CA . VAL A 1 84 ? -12.763 -7.344 11.517 1.00 98.00 84 VAL A CA 1
ATOM 640 C C . VAL A 1 84 ? -11.337 -7.722 11.111 1.00 98.00 84 VAL A C 1
ATOM 642 O O . VAL A 1 84 ? -11.146 -8.417 10.113 1.00 98.00 84 VAL A O 1
ATOM 645 N N . GLU A 1 85 ? -10.328 -7.329 11.894 1.00 98.12 85 GLU A N 1
ATOM 646 C CA . GLU A 1 85 ? -8.930 -7.656 11.586 1.00 98.12 85 GLU A CA 1
ATOM 647 C C . GLU A 1 85 ? -8.645 -9.163 11.647 1.00 98.12 85 GLU A C 1
ATOM 649 O O . GLU A 1 85 ? -7.916 -9.679 10.800 1.00 98.12 85 GLU A O 1
ATOM 654 N N . ARG A 1 86 ? -9.264 -9.894 12.586 1.00 97.38 86 ARG A N 1
ATOM 655 C CA . ARG A 1 86 ? -9.194 -11.364 12.608 1.00 97.38 86 ARG A CA 1
ATOM 656 C C . ARG A 1 86 ? -9.807 -11.982 11.356 1.00 97.38 86 ARG A C 1
ATOM 658 O O . ARG A 1 86 ? -9.134 -12.763 10.698 1.00 97.38 86 ARG A O 1
ATOM 665 N N . GLY A 1 87 ? -11.011 -11.561 10.965 1.00 97.19 87 GLY A N 1
ATOM 666 C CA . GLY A 1 87 ? -11.651 -12.071 9.748 1.00 97.19 87 GLY A CA 1
ATOM 667 C C . GLY A 1 87 ? -10.816 -11.830 8.485 1.00 97.19 87 GLY A C 1
ATOM 668 O O . GLY A 1 87 ? -10.696 -12.712 7.638 1.00 97.19 87 GLY A O 1
ATOM 669 N N . ARG A 1 88 ? -10.165 -10.663 8.373 1.00 96.81 88 ARG A N 1
ATOM 670 C CA . ARG A 1 88 ? -9.233 -10.378 7.268 1.00 96.81 88 ARG A CA 1
ATOM 671 C C . ARG A 1 88 ? -8.003 -11.274 7.296 1.00 96.81 88 ARG A C 1
ATOM 673 O O . ARG A 1 88 ? -7.600 -11.765 6.246 1.00 96.81 88 ARG A O 1
ATOM 680 N N . ARG A 1 89 ? -7.402 -11.470 8.473 1.00 96.25 89 ARG A N 1
ATOM 681 C CA . ARG A 1 89 ? -6.254 -12.368 8.649 1.00 96.25 89 ARG A CA 1
ATOM 682 C C . ARG A 1 89 ? -6.616 -13.776 8.186 1.00 96.25 89 ARG A C 1
ATOM 684 O O . ARG A 1 89 ? -5.897 -14.334 7.366 1.00 96.25 89 ARG A O 1
ATOM 691 N N . ASP A 1 90 ? -7.732 -14.307 8.670 1.00 95.00 90 ASP A N 1
ATOM 692 C CA . ASP A 1 90 ? -8.162 -15.674 8.379 1.00 95.00 90 ASP A CA 1
ATOM 693 C C . ASP A 1 90 ? -8.456 -15.842 6.874 1.00 95.00 90 ASP A C 1
ATOM 695 O O . ASP A 1 90 ? -8.008 -16.809 6.260 1.00 95.00 90 ASP A O 1
ATOM 699 N N . LEU A 1 91 ? -9.078 -14.840 6.235 1.00 93.31 91 LEU A N 1
ATOM 700 C CA . LEU A 1 91 ? -9.258 -14.805 4.778 1.00 93.31 91 LEU A CA 1
ATOM 701 C C . LEU A 1 91 ? -7.923 -14.813 4.017 1.00 93.31 91 LEU A C 1
ATOM 703 O O . LEU A 1 91 ? -7.783 -15.541 3.033 1.00 93.31 91 LEU A O 1
ATOM 707 N N . CYS A 1 92 ? -6.951 -13.996 4.432 1.00 92.19 92 CYS A N 1
ATOM 708 C CA . CYS A 1 92 ? -5.633 -13.954 3.795 1.00 92.19 92 CYS A CA 1
ATOM 709 C C . CYS A 1 92 ? -4.908 -15.300 3.895 1.00 92.19 92 CYS A C 1
ATOM 711 O O . CYS A 1 92 ? -4.275 -15.716 2.930 1.00 92.19 92 CYS A O 1
ATOM 713 N N . ILE A 1 93 ? -5.020 -15.975 5.035 1.00 91.69 93 ILE A N 1
ATOM 714 C CA . ILE A 1 93 ? -4.378 -17.263 5.299 1.00 91.69 93 ILE A CA 1
ATOM 715 C C . ILE A 1 93 ? -5.020 -18.374 4.471 1.00 91.69 93 ILE A C 1
ATOM 717 O O . ILE A 1 93 ? -4.316 -19.058 3.729 1.00 91.69 93 ILE A O 1
ATOM 721 N N . ALA A 1 94 ? -6.353 -18.463 4.483 1.00 90.44 94 ALA A N 1
ATOM 722 C CA . ALA A 1 94 ? -7.089 -19.418 3.659 1.00 90.44 94 ALA A CA 1
ATOM 723 C C . ALA A 1 94 ? -6.769 -19.248 2.162 1.00 90.44 94 ALA A C 1
ATOM 725 O O . ALA A 1 94 ? -6.596 -20.220 1.434 1.00 90.44 94 ALA A O 1
ATOM 726 N N . ARG A 1 95 ? -6.631 -18.000 1.690 1.00 87.62 95 ARG A N 1
ATOM 727 C CA . ARG A 1 95 ? -6.267 -17.695 0.293 1.00 87.62 95 ARG A CA 1
ATOM 728 C C . ARG A 1 95 ? -4.796 -17.943 -0.031 1.00 87.62 95 ARG A C 1
ATOM 730 O O . ARG A 1 95 ? -4.477 -18.125 -1.201 1.00 87.62 95 ARG A O 1
ATOM 737 N N . ALA A 1 96 ? -3.917 -17.935 0.967 1.00 85.06 96 ALA A N 1
ATOM 738 C CA . ALA A 1 96 ? -2.514 -18.292 0.800 1.00 85.06 96 ALA A CA 1
ATOM 739 C C . ALA A 1 96 ? -2.296 -19.815 0.733 1.00 85.06 96 ALA A C 1
ATOM 741 O O . ALA A 1 96 ? -1.173 -20.241 0.480 1.00 85.06 96 ALA A O 1
ATOM 742 N N . GLY A 1 97 ? -3.341 -20.622 0.961 1.00 83.31 97 GLY A N 1
ATOM 743 C CA . GLY A 1 97 ? -3.231 -22.081 1.028 1.00 83.31 97 GLY A CA 1
ATOM 744 C C . GLY A 1 97 ? -2.453 -22.568 2.253 1.00 83.31 97 GLY A C 1
ATOM 745 O O . GLY A 1 97 ? -1.975 -23.696 2.257 1.00 83.31 97 GLY A O 1
ATOM 746 N N . VAL A 1 98 ? -2.292 -21.713 3.268 1.00 73.19 98 VAL A N 1
ATOM 747 C CA . VAL A 1 98 ? -1.678 -22.091 4.542 1.00 73.19 98 VAL A CA 1
ATOM 748 C C . VAL A 1 98 ? -2.785 -22.657 5.417 1.00 73.19 98 VAL A C 1
ATOM 750 O O . VAL A 1 98 ? -3.691 -21.921 5.807 1.00 73.19 98 VAL A O 1
ATOM 753 N N . ASP A 1 99 ? -2.718 -23.953 5.702 1.00 64.19 99 ASP A N 1
ATOM 754 C CA . ASP A 1 99 ? -3.580 -24.564 6.707 1.00 64.19 99 ASP A CA 1
ATOM 755 C C . ASP A 1 99 ? -3.044 -24.199 8.100 1.00 64.19 99 ASP A C 1
ATOM 757 O O . ASP A 1 99 ? -1.850 -24.342 8.364 1.00 64.19 99 ASP A O 1
ATOM 761 N N . LEU A 1 100 ? -3.904 -23.646 8.956 1.00 58.66 100 LEU A N 1
ATOM 762 C CA . LEU A 1 100 ? -3.566 -23.302 10.346 1.00 58.66 100 LEU A CA 1
ATOM 763 C C . LEU A 1 100 ? -4.178 -24.282 11.355 1.00 58.66 100 LEU A C 1
ATOM 765 O O . LEU A 1 100 ? -4.323 -23.924 12.526 1.00 58.66 100 LEU A O 1
ATOM 769 N N . ALA A 1 101 ? -4.583 -25.466 10.890 1.00 57.66 101 ALA A N 1
ATOM 770 C CA . ALA A 1 101 ? -4.963 -26.573 11.759 1.00 57.66 101 ALA A CA 1
ATOM 771 C C . ALA A 1 101 ? -3.861 -26.907 12.781 1.00 57.66 101 ALA A C 1
ATOM 773 O O . ALA A 1 101 ? -2.664 -26.886 12.407 1.00 57.66 101 ALA A O 1
#

pLDDT: mean 91.23, std 13.9, range [38.28, 98.75]

Sequence (101 aa):
MTAPRTHQTVRIGRGAHRSPADGACVVELSSMLAGEPFSDRPRCVSPVVAGFLRALNDRVPYATRQRLYPYAARAVGTRGDRRVERGRRDLCIARAGVDLA